Protein AF-A0A7C2WFQ2-F1 (afdb_monomer_lite)

Structure (mmCIF, N/CA/C/O backbone):
data_AF-A0A7C2WFQ2-F1
#
_entry.id   AF-A0A7C2WFQ2-F1
#
loop_
_atom_site.group_PDB
_atom_site.id
_atom_site.type_symbol
_atom_site.label_atom_id
_atom_site.label_alt_id
_atom_site.label_comp_id
_atom_site.label_asym_id
_atom_site.label_entity_id
_atom_site.label_seq_id
_atom_site.pdbx_PDB_ins_code
_atom_site.Cartn_x
_atom_site.Cartn_y
_atom_site.Cartn_z
_atom_site.occupancy
_atom_site.B_iso_or_equiv
_atom_site.auth_seq_id
_atom_site.auth_comp_id
_atom_site.auth_asym_id
_atom_site.auth_atom_id
_atom_site.pdbx_PDB_model_num
ATOM 1 N N . MET A 1 1 ? -8.490 9.022 12.663 1.00 54.25 1 MET A N 1
ATOM 2 C CA . MET A 1 1 ? -7.543 7.916 12.924 1.00 54.25 1 MET A CA 1
ATOM 3 C C . MET A 1 1 ? -8.108 6.677 12.260 1.00 54.25 1 MET A C 1
ATOM 5 O O . MET A 1 1 ? -9.269 6.377 12.519 1.00 54.25 1 MET A O 1
ATOM 9 N N . THR A 1 2 ? -7.361 6.043 11.355 1.00 66.19 2 THR A N 1
ATOM 10 C CA . THR A 1 2 ? -7.873 4.927 10.545 1.00 66.19 2 THR A CA 1
ATOM 11 C C . THR A 1 2 ? -8.087 3.685 11.411 1.00 66.19 2 THR A C 1
ATOM 13 O O . THR A 1 2 ? -7.406 3.483 12.419 1.00 66.19 2 THR A O 1
ATOM 16 N N . ILE A 1 3 ? -9.056 2.851 11.037 1.00 68.81 3 ILE A N 1
ATOM 17 C CA . ILE A 1 3 ? -9.347 1.593 11.733 1.00 68.81 3 ILE A CA 1
ATOM 18 C C . ILE A 1 3 ? -8.137 0.648 11.736 1.00 68.81 3 ILE A C 1
ATOM 20 O O . ILE A 1 3 ? -7.836 0.013 12.743 1.00 68.81 3 ILE A O 1
ATOM 24 N N . LEU A 1 4 ? -7.379 0.648 10.640 1.00 69.25 4 LEU A N 1
ATOM 25 C CA . LEU A 1 4 ? -6.152 -0.125 10.491 1.00 69.25 4 LEU A CA 1
ATOM 26 C C . LEU A 1 4 ? -5.075 0.339 11.478 1.00 69.25 4 LEU A C 1
ATOM 28 O O . LEU A 1 4 ? -4.484 -0.492 12.159 1.00 69.25 4 LEU A O 1
ATOM 32 N N . ALA A 1 5 ? -4.882 1.648 11.665 1.00 67.81 5 ALA A N 1
ATOM 33 C CA . ALA A 1 5 ? -3.916 2.147 12.646 1.00 67.81 5 ALA A CA 1
ATOM 34 C C . ALA A 1 5 ? -4.228 1.667 14.074 1.00 67.81 5 ALA A C 1
ATOM 36 O O . ALA A 1 5 ? -3.305 1.388 14.835 1.00 67.81 5 ALA A O 1
ATOM 37 N N . LYS A 1 6 ? -5.514 1.515 14.426 1.00 69.25 6 LYS A N 1
ATOM 38 C CA . LYS A 1 6 ? -5.933 0.941 15.716 1.00 69.25 6 LYS A CA 1
ATOM 39 C C . LYS A 1 6 ? -5.626 -0.551 15.824 1.00 69.25 6 LYS A C 1
ATOM 41 O O . LYS A 1 6 ? -5.175 -0.994 16.870 1.00 69.25 6 LYS A O 1
ATOM 46 N N . LEU A 1 7 ? -5.868 -1.317 14.760 1.00 70.50 7 LEU A N 1
ATOM 47 C CA . LEU A 1 7 ? -5.650 -2.768 14.748 1.00 70.50 7 LEU A CA 1
ATOM 48 C C . LEU A 1 7 ? -4.165 -3.147 14.820 1.00 70.50 7 LEU A C 1
ATOM 50 O O . LEU A 1 7 ? -3.827 -4.183 15.386 1.00 70.50 7 LEU A O 1
ATOM 54 N N . PHE A 1 8 ? -3.287 -2.310 14.265 1.00 72.81 8 PHE A N 1
ATOM 55 C CA . PHE A 1 8 ? -1.848 -2.575 14.171 1.00 72.81 8 PHE A CA 1
ATOM 56 C C . PHE A 1 8 ? -0.999 -1.832 15.215 1.00 72.81 8 PHE A C 1
ATOM 58 O O . PHE A 1 8 ? 0.226 -1.838 15.123 1.00 72.81 8 PHE A O 1
ATOM 65 N N . SER A 1 9 ? -1.625 -1.220 16.224 1.00 75.19 9 SER A N 1
ATOM 66 C CA . SER A 1 9 ? -0.939 -0.461 17.276 1.00 75.19 9 SER A CA 1
ATOM 67 C C . SER A 1 9 ? -1.230 -1.003 18.668 1.00 75.19 9 SER A C 1
ATOM 69 O O . SER A 1 9 ? -2.290 -1.569 18.930 1.00 75.19 9 SER A O 1
ATOM 71 N N . ILE A 1 10 ? -0.306 -0.762 19.601 1.00 78.50 10 ILE A N 1
ATOM 72 C CA . ILE A 1 10 ? -0.581 -0.960 21.027 1.00 78.50 10 ILE A CA 1
ATOM 73 C C . ILE A 1 10 ? -1.619 0.093 21.458 1.00 78.50 10 ILE A C 1
ATOM 75 O O . ILE A 1 10 ? -1.430 1.274 21.139 1.00 78.50 10 ILE A O 1
ATOM 79 N N . PRO A 1 11 ? -2.684 -0.284 22.192 1.00 78.19 11 PRO A N 1
ATOM 80 C CA . PRO A 1 11 ? -3.675 0.672 22.671 1.00 78.19 11 PRO A CA 1
ATOM 81 C C . PRO A 1 11 ? -3.039 1.861 23.404 1.00 78.19 11 PRO A C 1
ATOM 83 O O . PRO A 1 11 ? -2.221 1.675 24.305 1.00 78.19 11 PRO A O 1
ATOM 86 N N . GLY A 1 12 ? -3.411 3.081 23.016 1.00 81.12 12 GLY A N 1
ATOM 87 C CA . GLY A 1 12 ? -2.850 4.333 23.537 1.00 81.12 12 GLY A CA 1
ATOM 88 C C . GLY A 1 12 ? -1.606 4.856 22.804 1.00 81.12 12 GLY A C 1
ATOM 89 O O . GLY A 1 12 ? -1.162 5.961 23.110 1.00 81.12 12 GLY A O 1
ATOM 90 N N . THR A 1 13 ? -1.057 4.106 21.842 1.00 84.25 13 THR A N 1
ATOM 91 C CA . THR A 1 13 ? 0.101 4.517 21.012 1.00 84.25 13 THR A CA 1
ATOM 92 C C . THR A 1 13 ? -0.268 4.771 19.552 1.00 84.25 13 THR A C 1
ATOM 94 O O . THR A 1 13 ? 0.590 5.047 18.719 1.00 84.25 13 THR A O 1
ATOM 97 N N . GLU A 1 14 ? -1.552 4.685 19.208 1.00 86.44 14 GLU A N 1
ATOM 98 C CA . GLU A 1 14 ? -2.007 4.615 17.821 1.00 86.44 14 GLU A CA 1
ATOM 99 C C . GLU A 1 14 ? -1.657 5.867 17.021 1.00 86.44 14 GLU A C 1
ATOM 101 O O . GLU A 1 14 ? -1.314 5.771 15.846 1.00 86.44 14 GLU A O 1
ATOM 106 N N . LYS A 1 15 ? -1.741 7.041 17.657 1.00 86.12 15 LYS A N 1
ATOM 107 C CA . LYS A 1 15 ? -1.381 8.302 17.010 1.00 86.12 15 LYS A CA 1
ATOM 108 C C . LYS A 1 15 ? 0.115 8.361 16.711 1.00 86.12 15 LYS A C 1
ATOM 110 O O . LYS A 1 15 ? 0.480 8.673 15.591 1.00 86.12 15 LYS A O 1
ATOM 115 N N . GLU A 1 16 ? 0.955 8.041 17.690 1.00 87.44 16 GLU A N 1
ATOM 116 C CA . GLU A 1 16 ? 2.413 8.083 17.532 1.00 87.44 16 GLU A CA 1
ATOM 117 C C . GLU A 1 16 ? 2.888 7.083 16.471 1.00 87.44 16 GLU A C 1
ATOM 119 O O . GLU A 1 16 ? 3.684 7.438 15.605 1.00 87.44 16 GLU A O 1
ATOM 124 N N . ASN A 1 17 ? 2.333 5.866 16.470 1.00 85.50 17 ASN A N 1
ATOM 125 C CA . ASN A 1 17 ? 2.640 4.881 15.435 1.00 85.50 17 ASN A CA 1
ATOM 126 C C . ASN A 1 17 ? 2.185 5.360 14.057 1.00 85.50 17 ASN A C 1
ATOM 128 O O . ASN A 1 17 ? 2.940 5.240 13.097 1.00 85.50 17 ASN A O 1
ATOM 132 N N . LEU A 1 18 ? 0.969 5.908 13.942 1.00 88.81 18 LEU A N 1
ATOM 133 C CA . LEU A 1 18 ? 0.478 6.422 12.667 1.00 88.81 18 LEU A CA 1
ATOM 134 C C . LEU A 1 18 ? 1.349 7.576 12.163 1.00 88.81 18 LEU A C 1
ATOM 136 O O . LEU A 1 18 ? 1.742 7.549 11.003 1.00 88.81 18 LEU A O 1
ATOM 140 N N . ASP A 1 19 ? 1.695 8.532 13.027 1.00 90.94 19 ASP A N 1
ATOM 141 C CA . ASP A 1 19 ? 2.567 9.659 12.686 1.00 90.94 19 ASP A CA 1
ATOM 142 C C . ASP A 1 19 ? 3.929 9.146 12.169 1.00 90.94 19 ASP A C 1
ATOM 144 O O . ASP A 1 19 ? 4.405 9.597 11.128 1.00 90.94 19 ASP A O 1
ATOM 148 N N . GLY A 1 20 ? 4.512 8.130 12.821 1.00 89.56 20 GLY A N 1
ATOM 149 C CA . GLY A 1 20 ? 5.752 7.491 12.367 1.00 89.56 20 GLY A CA 1
ATOM 150 C C . GLY A 1 20 ? 5.624 6.787 11.010 1.00 89.56 20 GLY A C 1
ATOM 151 O O . GLY A 1 20 ? 6.488 6.939 10.147 1.00 89.56 20 GLY A O 1
ATOM 152 N N . LEU A 1 21 ? 4.531 6.053 10.776 1.00 90.19 21 LEU A N 1
ATOM 153 C CA . LEU A 1 21 ? 4.277 5.392 9.488 1.00 90.19 21 LEU A CA 1
ATOM 154 C C . LEU A 1 21 ? 4.063 6.403 8.353 1.00 90.19 21 LEU A C 1
ATOM 156 O O . LEU A 1 21 ? 4.531 6.191 7.235 1.00 90.19 21 LEU A O 1
ATOM 160 N N . GLN A 1 22 ? 3.373 7.507 8.637 1.00 92.56 22 GLN A N 1
ATOM 161 C CA . GLN A 1 22 ? 3.171 8.606 7.693 1.00 92.56 22 GLN A CA 1
ATOM 162 C C . GLN A 1 22 ? 4.489 9.310 7.353 1.00 92.56 22 GLN A C 1
ATOM 164 O O . GLN A 1 22 ? 4.738 9.638 6.188 1.00 92.56 22 GLN A O 1
ATOM 169 N N . GLU A 1 23 ? 5.353 9.522 8.349 1.00 93.88 23 GLU A N 1
ATOM 170 C CA . GLU A 1 23 ? 6.673 10.117 8.151 1.00 93.88 23 GLU A CA 1
ATOM 171 C C . GLU A 1 23 ? 7.547 9.244 7.238 1.00 93.88 23 GLU A C 1
ATOM 173 O O . GLU A 1 23 ? 8.111 9.746 6.263 1.00 93.88 23 GLU A O 1
ATOM 178 N N . GLU A 1 24 ? 7.614 7.936 7.497 1.00 88.56 24 GLU A N 1
ATOM 179 C CA . GLU A 1 24 ? 8.385 7.001 6.671 1.00 88.56 24 GLU A CA 1
ATOM 180 C C . GLU A 1 24 ? 7.842 6.907 5.239 1.00 88.56 24 GLU A C 1
AT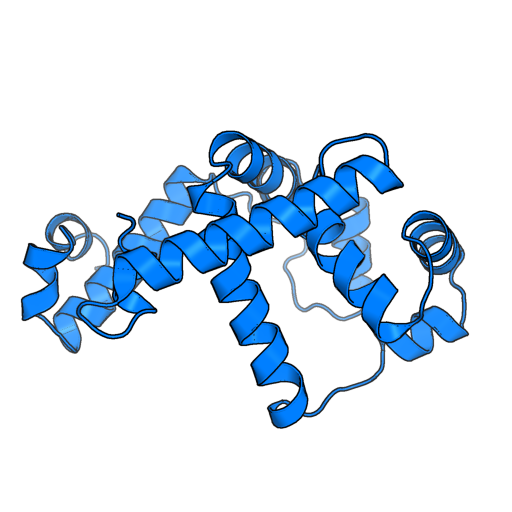OM 182 O O . GLU A 1 24 ? 8.611 7.016 4.280 1.00 88.56 24 GLU A O 1
ATOM 187 N N . ALA A 1 25 ? 6.519 6.822 5.067 1.00 89.81 25 ALA A N 1
ATOM 188 C CA . ALA A 1 25 ? 5.902 6.840 3.741 1.00 89.81 25 ALA A CA 1
ATOM 189 C C . ALA A 1 25 ? 6.219 8.138 2.974 1.00 89.81 25 ALA A C 1
ATOM 191 O O . ALA A 1 25 ? 6.509 8.109 1.777 1.00 89.81 25 ALA A O 1
ATOM 192 N N . THR A 1 26 ? 6.224 9.282 3.666 1.00 92.88 26 THR A N 1
ATOM 193 C CA . THR A 1 26 ? 6.557 10.586 3.074 1.00 92.88 26 THR A CA 1
ATOM 194 C C . THR A 1 26 ? 8.019 10.657 2.645 1.00 92.88 26 THR A C 1
ATOM 196 O O . THR A 1 26 ? 8.314 11.146 1.549 1.00 92.88 26 THR A O 1
ATOM 199 N N . LYS A 1 27 ? 8.944 10.159 3.475 1.00 90.44 27 LYS A N 1
ATOM 200 C CA . LYS A 1 27 ? 10.372 10.076 3.132 1.00 90.44 27 LYS A CA 1
ATOM 201 C C . LYS A 1 27 ? 10.578 9.214 1.893 1.00 90.44 27 LYS A C 1
ATOM 203 O O . LYS A 1 27 ? 11.268 9.639 0.967 1.00 90.44 27 LYS A O 1
ATOM 208 N N . HIS A 1 28 ? 9.947 8.044 1.854 1.00 86.69 28 HIS A N 1
ATOM 209 C CA . HIS A 1 28 ? 10.094 7.116 0.742 1.00 86.69 28 HIS A CA 1
ATOM 210 C C . HIS A 1 28 ? 9.512 7.683 -0.562 1.00 86.69 28 HIS A C 1
ATOM 212 O O . HIS A 1 28 ? 10.207 7.707 -1.578 1.00 86.69 28 HIS A O 1
ATOM 218 N N . LEU A 1 29 ? 8.301 8.251 -0.533 1.00 90.75 29 LEU A N 1
ATOM 219 C CA . LEU A 1 29 ? 7.712 8.904 -1.708 1.00 90.75 29 LEU A CA 1
ATOM 220 C C . LEU A 1 29 ? 8.548 10.098 -2.188 1.00 90.75 29 LEU A C 1
ATOM 222 O O . LEU A 1 29 ? 8.720 10.294 -3.389 1.00 90.75 29 LEU A O 1
ATOM 226 N N . SER A 1 30 ? 9.106 10.886 -1.266 1.00 91.31 30 SER A N 1
ATOM 227 C CA . SER A 1 30 ? 9.993 11.999 -1.622 1.00 91.31 30 SER A CA 1
ATOM 228 C C . SER A 1 30 ? 11.260 11.508 -2.317 1.00 91.31 30 SER A C 1
ATOM 230 O O . SER A 1 30 ? 11.677 12.098 -3.310 1.00 91.31 30 SER A O 1
ATOM 232 N N . LYS A 1 31 ? 11.851 10.412 -1.832 1.00 86.56 31 LYS A N 1
ATOM 233 C CA . LYS A 1 31 ? 13.011 9.788 -2.470 1.00 86.56 31 LYS A CA 1
ATOM 234 C C . LYS A 1 31 ? 12.677 9.302 -3.880 1.00 86.56 31 LYS A C 1
ATOM 236 O O . LYS A 1 31 ? 13.360 9.689 -4.819 1.00 86.56 31 LYS A O 1
ATOM 241 N N . PHE A 1 32 ? 11.582 8.558 -4.031 1.00 86.56 32 PHE A N 1
ATOM 242 C CA . PHE A 1 32 ? 11.100 8.099 -5.335 1.00 86.56 32 PHE A CA 1
ATOM 243 C C . PHE A 1 32 ? 10.956 9.263 -6.327 1.00 86.56 32 PHE A C 1
ATOM 245 O O . PHE A 1 32 ? 11.480 9.217 -7.438 1.00 86.56 32 PHE A O 1
ATOM 252 N N . ARG A 1 33 ? 10.292 10.348 -5.909 1.00 88.25 33 ARG A N 1
ATOM 253 C CA . ARG A 1 33 ? 10.097 11.549 -6.735 1.00 88.25 33 ARG A CA 1
ATOM 254 C C . ARG A 1 33 ? 11.409 12.226 -7.113 1.00 88.25 33 ARG A C 1
ATOM 256 O O . ARG A 1 33 ? 11.515 12.734 -8.223 1.00 88.25 33 ARG A O 1
ATOM 263 N N . ASN A 1 34 ? 12.384 12.259 -6.209 1.00 86.50 34 ASN A N 1
ATOM 264 C CA . ASN A 1 34 ? 13.687 12.856 -6.490 1.00 86.50 34 ASN A CA 1
ATOM 265 C C . ASN A 1 34 ? 14.473 12.046 -7.526 1.00 86.50 34 ASN A C 1
ATOM 267 O O . ASN A 1 34 ? 15.133 12.642 -8.374 1.00 86.50 34 ASN A O 1
ATOM 271 N N . ASP A 1 35 ? 14.369 10.718 -7.476 1.00 80.94 35 ASP A N 1
ATOM 272 C CA . ASP A 1 35 ? 15.160 9.831 -8.328 1.00 80.94 35 ASP A CA 1
ATOM 273 C C . ASP A 1 35 ? 14.511 9.619 -9.707 1.00 80.94 35 ASP A C 1
ATOM 275 O O . ASP A 1 35 ? 15.210 9.582 -10.717 1.00 80.94 35 ASP A O 1
ATOM 279 N N . ILE A 1 36 ? 13.176 9.532 -9.774 1.00 80.06 36 ILE A N 1
ATOM 280 C CA . ILE A 1 36 ? 12.425 9.210 -11.006 1.00 80.06 36 ILE A CA 1
ATOM 281 C C . ILE A 1 36 ? 11.723 10.446 -11.607 1.00 80.06 36 ILE A C 1
ATOM 283 O O . ILE A 1 36 ? 11.215 10.401 -12.726 1.00 80.06 36 ILE A O 1
ATOM 287 N N . ALA A 1 37 ? 11.697 11.578 -10.893 1.00 85.75 37 ALA A N 1
ATOM 288 C CA . ALA A 1 37 ? 11.063 12.835 -11.315 1.00 85.75 37 ALA A CA 1
ATOM 289 C C . ALA A 1 37 ? 9.559 12.727 -11.660 1.00 85.75 37 ALA A C 1
ATOM 291 O O . ALA A 1 37 ? 9.019 13.576 -12.373 1.00 85.75 37 ALA A O 1
ATOM 292 N N . LYS A 1 38 ? 8.864 11.711 -11.131 1.00 88.00 38 LYS A N 1
ATOM 293 C CA . LYS A 1 38 ? 7.405 11.541 -11.220 1.00 88.00 38 LYS A CA 1
ATOM 294 C C . LYS A 1 38 ? 6.837 10.865 -9.971 1.00 88.00 38 LYS A C 1
ATOM 296 O O . LYS A 1 38 ? 7.577 10.368 -9.124 1.00 88.00 38 LYS A O 1
ATOM 301 N N . ASP A 1 39 ? 5.512 10.844 -9.887 1.00 90.81 39 ASP A N 1
ATOM 302 C CA . ASP A 1 39 ? 4.791 9.988 -8.946 1.00 90.81 39 ASP A CA 1
ATOM 303 C C . ASP A 1 39 ? 4.815 8.524 -9.402 1.00 90.81 39 ASP A C 1
ATOM 305 O O . ASP A 1 39 ? 4.855 8.273 -10.610 1.00 90.81 39 ASP A O 1
ATOM 309 N N . PRO A 1 40 ? 4.752 7.563 -8.464 1.00 89.25 40 PRO A N 1
ATOM 310 C CA . PRO A 1 40 ? 4.539 6.171 -8.822 1.00 89.25 40 PRO A CA 1
ATOM 311 C C . PRO A 1 40 ? 3.162 5.996 -9.471 1.00 89.25 40 PRO A C 1
ATOM 313 O O . PRO A 1 40 ? 2.162 6.573 -9.033 1.00 89.25 40 PRO A O 1
ATOM 316 N N . ASP A 1 41 ? 3.110 5.178 -10.515 1.00 87.69 41 ASP A N 1
ATOM 317 C CA . ASP A 1 41 ? 1.873 4.843 -11.211 1.00 87.69 41 ASP A CA 1
ATOM 318 C C . ASP A 1 41 ? 1.245 3.559 -10.660 1.00 87.69 41 ASP A C 1
ATOM 320 O O . ASP A 1 41 ? 0.028 3.421 -10.726 1.00 87.69 41 ASP A O 1
ATOM 324 N N . THR A 1 42 ? 2.030 2.650 -10.070 1.00 84.50 42 THR A N 1
ATOM 325 C CA . THR A 1 42 ? 1.535 1.399 -9.460 1.00 84.50 42 THR A CA 1
ATOM 326 C C . THR A 1 42 ? 2.226 1.093 -8.132 1.00 84.50 42 THR A C 1
ATOM 328 O O . THR A 1 42 ? 3.355 1.524 -7.886 1.00 84.50 42 THR A O 1
ATOM 331 N N . PHE A 1 43 ? 1.586 0.288 -7.273 1.00 81.69 43 PHE A N 1
ATOM 332 C CA . PHE A 1 43 ? 2.234 -0.199 -6.043 1.00 81.69 43 PHE A CA 1
ATOM 333 C C . PHE A 1 43 ? 3.455 -1.062 -6.340 1.00 81.69 43 PHE A C 1
ATOM 335 O O . PHE A 1 43 ? 4.416 -1.030 -5.582 1.00 81.69 43 PHE A O 1
ATOM 342 N N . HIS A 1 44 ? 3.437 -1.805 -7.445 1.00 74.31 44 HIS A N 1
ATOM 343 C CA . HIS A 1 44 ? 4.572 -2.619 -7.852 1.00 74.31 44 HIS A CA 1
ATOM 344 C C . HIS A 1 44 ? 5.800 -1.755 -8.144 1.00 74.31 44 HIS A C 1
ATOM 346 O O . HIS A 1 44 ? 6.865 -2.027 -7.604 1.00 74.31 44 HIS A O 1
ATOM 352 N N . GLU A 1 45 ? 5.637 -0.674 -8.910 1.00 78.12 45 GLU A N 1
ATOM 353 C CA . GLU A 1 45 ? 6.700 0.301 -9.174 1.00 78.12 45 GLU A CA 1
ATOM 354 C C . GLU A 1 45 ? 7.238 0.905 -7.867 1.00 78.12 45 GLU A C 1
ATOM 356 O O . GLU A 1 45 ? 8.445 0.897 -7.629 1.00 78.12 45 GLU A O 1
ATOM 361 N N . PHE A 1 46 ? 6.347 1.356 -6.980 1.00 80.50 46 PHE A N 1
ATOM 362 C CA . PHE A 1 46 ? 6.734 1.978 -5.712 1.00 80.50 46 PHE A CA 1
ATOM 363 C C . PHE A 1 46 ? 7.442 1.013 -4.743 1.00 80.50 46 PHE A C 1
ATOM 365 O O . PHE A 1 46 ? 8.427 1.379 -4.107 1.00 80.50 46 PHE A O 1
ATOM 372 N N . ILE A 1 47 ? 6.966 -0.230 -4.633 1.00 75.06 47 ILE A N 1
ATOM 373 C CA . ILE A 1 47 ? 7.510 -1.239 -3.713 1.00 75.06 47 ILE A CA 1
ATOM 374 C C . ILE A 1 47 ? 8.811 -1.835 -4.255 1.00 75.06 47 ILE A C 1
ATOM 376 O O . ILE A 1 47 ? 9.790 -1.958 -3.513 1.00 75.06 47 ILE A O 1
ATOM 380 N N . LEU A 1 48 ? 8.847 -2.181 -5.547 1.00 66.62 48 LEU A N 1
ATOM 381 C CA . LEU A 1 48 ? 10.056 -2.708 -6.172 1.00 66.62 48 LEU A CA 1
ATOM 382 C C . LEU A 1 48 ? 11.197 -1.701 -6.119 1.00 66.62 48 LEU A C 1
ATOM 384 O O . LEU A 1 48 ? 12.329 -2.119 -5.907 1.00 66.62 48 LEU A O 1
ATOM 388 N N . PHE A 1 49 ? 10.915 -0.399 -6.244 1.00 65.56 49 PHE A N 1
ATOM 389 C CA . PHE A 1 49 ? 11.929 0.647 -6.095 1.00 65.56 49 PHE A CA 1
ATOM 390 C C . PHE A 1 49 ? 12.827 0.419 -4.875 1.00 65.56 49 PHE A C 1
ATOM 392 O O . PHE A 1 49 ? 14.053 0.404 -4.980 1.00 65.56 49 PHE A O 1
ATOM 399 N N . ARG A 1 50 ? 12.198 0.160 -3.725 1.00 65.94 50 ARG A N 1
ATOM 400 C CA . ARG A 1 50 ? 12.879 -0.030 -2.447 1.00 65.94 50 ARG A CA 1
ATOM 401 C C . ARG A 1 50 ? 13.598 -1.367 -2.351 1.00 65.94 50 ARG A C 1
ATOM 403 O O . ARG A 1 50 ? 14.725 -1.430 -1.864 1.00 65.94 50 ARG A O 1
ATOM 410 N N . GLU A 1 51 ? 12.941 -2.444 -2.774 1.00 63.19 51 GLU A N 1
ATOM 411 C CA . GLU A 1 51 ? 13.507 -3.794 -2.677 1.00 63.19 51 GLU A CA 1
ATOM 412 C C . GLU A 1 51 ? 14.709 -3.973 -3.605 1.00 63.19 51 GLU A C 1
ATOM 414 O O . GLU A 1 51 ? 15.681 -4.625 -3.235 1.00 63.19 51 GLU A O 1
ATOM 419 N N . LEU A 1 52 ? 14.692 -3.344 -4.778 1.00 58.97 52 LEU A N 1
ATOM 420 C CA . LEU A 1 52 ? 15.785 -3.408 -5.744 1.00 58.97 52 LEU A CA 1
ATOM 421 C C . LEU A 1 52 ? 16.996 -2.600 -5.284 1.00 58.97 52 LEU A C 1
ATOM 423 O O . LEU A 1 52 ? 18.128 -3.083 -5.341 1.00 58.97 52 LEU A O 1
ATOM 427 N N . GLU A 1 53 ? 16.777 -1.410 -4.736 1.00 60.59 53 GLU A N 1
ATOM 428 C CA . GLU A 1 53 ? 17.873 -0.632 -4.167 1.00 60.59 53 GLU A CA 1
ATOM 429 C C . GLU A 1 53 ? 18.517 -1.360 -2.970 1.00 60.59 53 GLU A C 1
ATOM 431 O O . GLU A 1 53 ? 19.742 -1.431 -2.864 1.00 60.59 53 GLU A O 1
ATOM 436 N N . SER A 1 54 ? 17.693 -1.977 -2.115 1.00 59.81 54 SER A N 1
ATOM 437 C CA . SER A 1 54 ? 18.116 -2.754 -0.942 1.00 59.81 54 SER A CA 1
ATOM 438 C C . SER A 1 54 ? 18.857 -4.052 -1.298 1.00 59.81 54 SER A C 1
ATOM 440 O O . SER A 1 54 ? 19.889 -4.362 -0.700 1.00 59.81 54 SER A O 1
ATOM 442 N N . ALA A 1 55 ? 18.352 -4.822 -2.268 1.00 54.69 55 ALA A N 1
ATOM 443 C CA . ALA A 1 55 ? 18.843 -6.170 -2.557 1.00 54.69 55 ALA A CA 1
ATOM 444 C C . ALA A 1 55 ? 20.036 -6.202 -3.524 1.00 54.69 55 ALA A C 1
ATOM 446 O O . ALA A 1 55 ? 20.890 -7.084 -3.413 1.00 54.69 55 ALA A O 1
ATOM 447 N N . ILE A 1 56 ? 20.096 -5.276 -4.486 1.00 57.03 56 ILE A N 1
ATOM 448 C CA . ILE A 1 56 ? 21.060 -5.337 -5.598 1.00 57.03 56 ILE A CA 1
ATOM 449 C C . ILE A 1 56 ? 21.824 -4.032 -5.839 1.00 57.03 56 ILE A C 1
ATOM 451 O O . ILE A 1 56 ? 22.759 -4.031 -6.641 1.00 57.03 56 ILE A O 1
ATOM 455 N N . GLY A 1 57 ? 21.476 -2.941 -5.144 1.00 60.84 57 GLY A N 1
ATOM 456 C CA . GLY A 1 57 ? 22.133 -1.641 -5.308 1.00 60.84 57 GLY A CA 1
ATOM 457 C C . GLY A 1 57 ? 22.001 -1.061 -6.720 1.00 60.84 57 GLY A C 1
ATOM 458 O O . GLY A 1 57 ? 22.844 -0.264 -7.130 1.00 60.84 57 GLY A O 1
ATOM 459 N N . LEU A 1 58 ? 20.990 -1.498 -7.479 1.00 63.50 58 LEU A N 1
ATOM 460 C CA . LEU A 1 58 ? 20.686 -0.975 -8.808 1.00 63.50 58 LEU A CA 1
ATOM 461 C C . LEU A 1 58 ? 19.642 0.133 -8.722 1.00 63.50 58 LEU A C 1
ATOM 463 O O . LEU A 1 58 ? 18.757 0.104 -7.867 1.00 63.50 58 LEU A O 1
ATOM 467 N N . SER A 1 59 ? 19.731 1.080 -9.656 1.00 64.56 59 SER A N 1
ATOM 468 C CA . SER A 1 59 ? 18.649 2.026 -9.902 1.00 64.56 59 SER A CA 1
ATOM 469 C C . SER A 1 59 ? 17.431 1.301 -10.494 1.00 64.56 59 SER A C 1
ATOM 471 O O . SER A 1 59 ? 17.549 0.231 -11.098 1.00 64.56 59 SER A O 1
ATOM 473 N N . MET A 1 60 ? 16.247 1.899 -10.353 1.00 61.25 60 MET A N 1
ATOM 474 C CA . MET A 1 60 ? 15.018 1.382 -10.964 1.00 61.25 60 MET A CA 1
ATOM 475 C C . MET A 1 60 ? 15.137 1.224 -12.481 1.00 61.25 60 MET A C 1
ATOM 477 O O . MET A 1 60 ? 14.671 0.231 -13.035 1.00 61.25 60 MET A O 1
ATOM 481 N N . GLU A 1 61 ? 15.752 2.203 -13.146 1.00 64.88 61 GLU A N 1
ATOM 482 C CA . GLU A 1 61 ? 15.903 2.221 -14.600 1.00 64.88 61 GLU A CA 1
ATOM 483 C C . GLU A 1 61 ? 16.803 1.071 -15.068 1.00 64.88 61 GLU A C 1
ATOM 485 O O . GLU A 1 61 ? 16.441 0.331 -15.986 1.00 64.88 61 GLU A O 1
ATOM 490 N N . ASP A 1 62 ? 17.921 0.847 -14.370 1.00 67.38 62 ASP A N 1
ATOM 491 C CA . ASP A 1 62 ? 18.825 -0.269 -14.649 1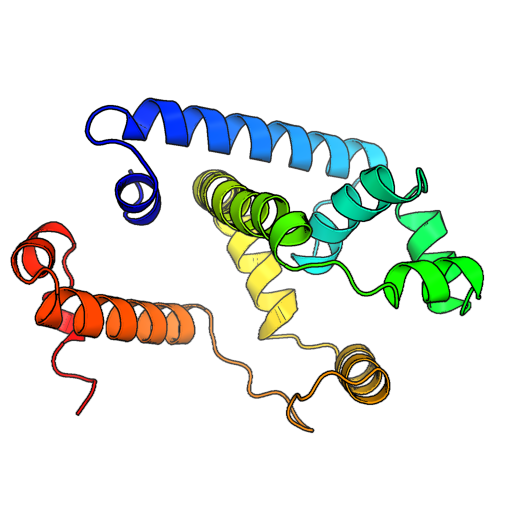.00 67.38 62 ASP A CA 1
ATOM 492 C C . ASP A 1 62 ? 18.153 -1.621 -14.405 1.00 67.38 62 ASP A C 1
ATOM 494 O O . ASP A 1 62 ? 18.384 -2.564 -15.163 1.00 67.38 62 ASP A O 1
ATOM 498 N N . TRP A 1 63 ? 17.295 -1.727 -13.386 1.00 65.00 63 TRP A N 1
ATOM 499 C CA . TRP A 1 63 ? 16.547 -2.955 -13.147 1.00 65.00 63 TRP A CA 1
ATOM 500 C C . TRP A 1 63 ? 15.479 -3.205 -14.204 1.00 65.00 63 TRP A C 1
ATOM 502 O O . TRP A 1 63 ? 15.435 -4.308 -14.737 1.00 65.00 63 TRP A O 1
ATOM 512 N N . PHE A 1 64 ? 14.639 -2.221 -14.543 1.00 62.72 64 PHE A N 1
ATOM 513 C CA . PHE A 1 64 ? 13.614 -2.411 -15.575 1.00 62.72 64 PHE A CA 1
ATOM 514 C C . PHE A 1 64 ? 14.255 -2.788 -16.900 1.00 62.72 64 PHE A C 1
ATOM 516 O O . PHE A 1 64 ? 13.780 -3.700 -17.576 1.00 62.72 64 PHE A O 1
ATOM 523 N N . LYS A 1 65 ? 15.369 -2.139 -17.242 1.00 66.12 65 LYS A N 1
ATOM 524 C CA . LYS A 1 65 ? 16.164 -2.493 -18.409 1.00 66.12 65 LYS A CA 1
ATOM 525 C C . LYS A 1 65 ? 16.676 -3.929 -18.314 1.00 66.12 65 LYS A C 1
ATOM 527 O O . LYS A 1 65 ? 16.389 -4.722 -19.202 1.00 66.12 65 LYS A O 1
ATOM 532 N N . ALA A 1 66 ? 17.347 -4.295 -17.224 1.00 65.44 66 ALA A N 1
ATOM 533 C CA . ALA A 1 66 ? 17.901 -5.634 -17.037 1.00 65.44 66 ALA A CA 1
ATOM 534 C C . ALA A 1 66 ? 16.823 -6.732 -17.003 1.00 65.44 66 ALA A C 1
ATOM 536 O O . ALA A 1 66 ? 17.002 -7.786 -17.602 1.00 65.44 66 ALA A O 1
ATOM 537 N N . TYR A 1 67 ? 15.686 -6.496 -16.351 1.00 62.12 67 TYR A N 1
ATOM 538 C CA . TYR A 1 67 ? 14.562 -7.427 -16.283 1.00 62.12 67 TYR A CA 1
ATOM 539 C C . TYR A 1 67 ? 13.896 -7.597 -17.653 1.00 62.12 67 TYR A C 1
ATOM 541 O O . TYR A 1 67 ? 13.676 -8.720 -18.103 1.00 62.12 67 TYR A O 1
ATOM 549 N N . THR A 1 68 ? 13.646 -6.494 -18.364 1.00 61.66 68 THR A N 1
ATOM 550 C CA . THR A 1 68 ? 13.030 -6.521 -19.702 1.00 61.66 68 THR A CA 1
ATOM 551 C C . THR A 1 68 ? 13.958 -7.145 -20.745 1.00 61.66 68 THR A C 1
ATOM 553 O O . THR A 1 68 ? 13.496 -7.852 -21.639 1.00 61.66 68 THR A O 1
ATOM 556 N N . GLU A 1 69 ? 15.269 -6.926 -20.621 1.00 72.06 69 GLU A N 1
ATOM 557 C CA . GLU A 1 69 ? 16.304 -7.528 -21.471 1.00 72.06 69 GLU A CA 1
ATOM 558 C C . GLU A 1 69 ? 16.641 -8.979 -21.069 1.00 72.06 69 GLU A C 1
ATOM 560 O O . GLU A 1 69 ? 17.386 -9.656 -21.780 1.00 72.06 69 GLU A O 1
ATOM 565 N N . GLY A 1 70 ? 16.071 -9.488 -19.969 1.00 64.88 70 GLY A N 1
ATOM 566 C CA . GLY A 1 70 ? 16.257 -10.864 -19.510 1.00 64.88 70 GLY A CA 1
ATOM 567 C C . GLY A 1 70 ? 17.651 -11.149 -18.941 1.00 64.88 70 GLY A C 1
ATOM 568 O O . GLY A 1 70 ? 18.182 -12.243 -19.142 1.00 64.88 70 GLY A O 1
ATOM 569 N N . ASP A 1 71 ? 18.262 -10.185 -18.244 1.00 73.94 71 ASP A N 1
ATOM 570 C CA . ASP A 1 71 ? 19.561 -10.347 -17.588 1.00 73.94 71 ASP A CA 1
ATOM 571 C C . ASP A 1 71 ? 19.536 -11.551 -16.636 1.00 73.94 71 ASP A C 1
ATOM 573 O O . ASP A 1 71 ? 18.831 -11.590 -15.623 1.00 73.94 71 ASP A O 1
ATOM 577 N N . ALA A 1 72 ? 20.354 -12.553 -16.958 1.00 68.88 72 ALA A N 1
ATOM 578 C CA . ALA A 1 72 ? 20.360 -13.834 -16.266 1.00 68.88 72 ALA A CA 1
ATOM 579 C C . ALA A 1 72 ? 20.763 -13.740 -14.783 1.00 68.88 72 ALA A C 1
ATOM 581 O O . ALA A 1 72 ? 20.395 -14.615 -13.999 1.00 68.88 72 ALA A O 1
ATOM 582 N N . LYS A 1 73 ? 21.529 -12.719 -14.371 1.00 69.62 73 LYS A N 1
ATOM 583 C CA . LYS A 1 73 ? 21.886 -12.523 -12.958 1.00 69.62 73 LYS A CA 1
ATOM 584 C C . LYS A 1 73 ? 20.714 -11.939 -12.186 1.00 69.62 73 LYS A C 1
ATOM 586 O O . LYS A 1 73 ? 20.449 -12.404 -11.083 1.00 69.62 73 LYS A O 1
ATOM 591 N N . ILE A 1 74 ? 20.011 -10.973 -12.772 1.00 67.31 74 ILE A N 1
ATOM 592 C CA . ILE A 1 74 ? 18.825 -10.364 -12.162 1.00 67.31 74 ILE A CA 1
ATOM 593 C C . ILE A 1 74 ? 17.685 -11.374 -12.063 1.00 67.31 74 ILE A C 1
ATOM 595 O O . ILE A 1 74 ? 17.105 -11.523 -10.991 1.00 67.31 74 ILE A O 1
ATOM 599 N N . MET A 1 75 ? 17.442 -12.154 -13.120 1.00 68.31 75 MET A N 1
ATOM 600 C CA . MET A 1 75 ? 16.445 -13.231 -13.092 1.00 68.31 75 MET A CA 1
ATOM 601 C C . MET A 1 75 ? 16.774 -14.285 -12.029 1.00 68.31 75 MET A C 1
ATOM 603 O O . MET A 1 75 ? 15.896 -14.716 -11.292 1.00 68.31 75 MET A O 1
ATOM 607 N N . LYS A 1 76 ? 18.055 -14.642 -11.864 1.00 71.75 76 LYS A N 1
ATOM 608 C CA . LYS A 1 76 ? 18.479 -15.592 -10.826 1.00 71.75 76 LYS A CA 1
ATOM 609 C C . LYS A 1 76 ? 18.226 -15.082 -9.402 1.00 71.75 76 LYS A C 1
ATOM 611 O O . LYS A 1 76 ? 17.937 -15.894 -8.529 1.00 71.75 76 LYS A O 1
ATOM 616 N N . ILE A 1 77 ? 18.378 -13.779 -9.164 1.00 70.38 77 ILE A N 1
ATOM 617 C CA . ILE A 1 77 ? 18.088 -13.164 -7.861 1.00 70.38 77 ILE A CA 1
ATOM 618 C C . ILE A 1 77 ? 16.575 -13.136 -7.625 1.00 70.38 77 ILE A C 1
ATOM 620 O O . ILE A 1 77 ? 16.125 -13.487 -6.540 1.00 70.38 77 ILE A O 1
ATOM 624 N N . ALA A 1 78 ? 15.788 -12.787 -8.647 1.00 66.06 78 ALA A N 1
ATOM 625 C CA . ALA A 1 78 ? 14.328 -12.796 -8.566 1.00 66.06 78 ALA A CA 1
ATOM 626 C C . ALA A 1 78 ? 13.750 -14.205 -8.312 1.00 66.06 78 ALA A C 1
ATOM 628 O O . ALA A 1 78 ? 12.767 -14.340 -7.588 1.00 66.06 78 ALA A O 1
ATOM 629 N N . ASP A 1 79 ? 14.387 -15.251 -8.849 1.00 69.75 79 ASP A N 1
ATOM 630 C CA . ASP A 1 79 ? 13.996 -16.655 -8.656 1.00 69.75 79 ASP A CA 1
ATOM 631 C C . ASP A 1 79 ? 14.489 -17.262 -7.323 1.00 69.75 79 ASP A C 1
ATOM 633 O O . ASP A 1 79 ? 14.224 -18.437 -7.025 1.00 69.75 79 ASP A O 1
ATOM 637 N N . GLU A 1 80 ? 15.235 -16.509 -6.506 1.00 74.38 80 GLU A N 1
ATOM 638 C CA . GLU A 1 80 ? 15.770 -17.025 -5.250 1.00 74.38 80 GLU A CA 1
ATOM 639 C C . GLU A 1 80 ? 14.653 -17.237 -4.218 1.00 74.38 80 GLU A C 1
ATOM 641 O O . GLU A 1 80 ? 13.963 -16.319 -3.777 1.00 74.38 80 GLU A O 1
ATOM 646 N N . LYS A 1 81 ? 14.488 -18.489 -3.783 1.00 77.62 81 LYS A N 1
ATOM 647 C CA . LYS A 1 81 ? 13.532 -18.833 -2.728 1.00 77.62 81 LYS A CA 1
ATOM 648 C C . LYS A 1 81 ? 14.057 -18.370 -1.375 1.00 77.62 81 LYS A C 1
ATOM 650 O O . LYS A 1 81 ? 15.069 -18.877 -0.890 1.00 77.62 81 LYS A O 1
ATOM 655 N 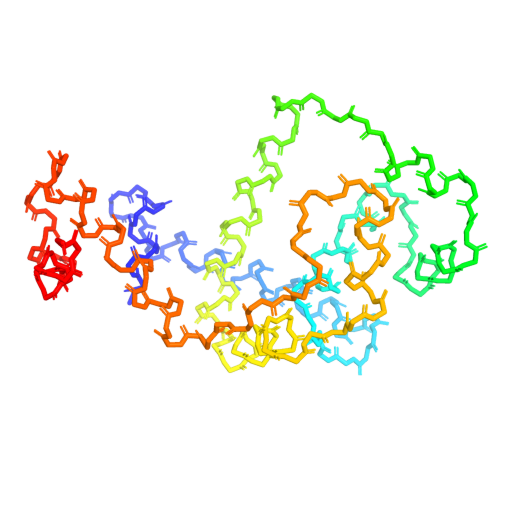N . VAL A 1 82 ? 13.312 -17.485 -0.724 1.00 75.31 82 VAL A N 1
ATOM 656 C CA . VAL A 1 82 ? 13.628 -16.994 0.621 1.00 75.31 82 VAL A CA 1
ATOM 657 C C . VAL A 1 82 ? 12.819 -17.780 1.666 1.00 75.31 82 VAL A C 1
ATOM 659 O O . VAL A 1 82 ? 11.608 -17.937 1.498 1.00 75.31 82 VAL A O 1
ATOM 662 N N . PRO A 1 83 ? 13.443 -18.292 2.749 1.00 85.75 83 PRO A N 1
ATOM 663 C CA . PRO A 1 83 ? 12.714 -18.875 3.876 1.00 85.75 83 PRO A CA 1
ATOM 664 C C . PRO A 1 83 ? 11.695 -17.892 4.460 1.00 85.75 83 PRO A C 1
ATOM 666 O O . PRO A 1 83 ? 11.994 -16.703 4.593 1.00 85.75 83 PRO A O 1
ATOM 669 N N . LEU A 1 84 ? 10.519 -18.385 4.856 1.00 79.56 84 LEU A N 1
ATOM 670 C CA . LEU A 1 84 ? 9.435 -17.534 5.351 1.00 79.56 84 LEU A CA 1
ATOM 671 C C . LEU A 1 84 ? 9.865 -16.709 6.567 1.00 79.56 84 LEU A C 1
ATOM 673 O O . LEU A 1 84 ? 9.553 -15.530 6.635 1.00 79.56 84 LEU A O 1
ATOM 677 N N . GLU A 1 85 ? 10.648 -17.285 7.477 1.00 84.81 85 GLU A N 1
ATOM 678 C CA . GLU A 1 85 ? 11.144 -16.602 8.676 1.00 84.81 85 GLU A CA 1
ATOM 679 C C . GLU A 1 85 ? 12.028 -15.394 8.334 1.00 84.81 85 GLU A C 1
ATOM 681 O O . GLU A 1 85 ? 12.128 -14.450 9.115 1.00 84.81 85 GLU A O 1
ATOM 686 N N . LYS A 1 86 ? 12.674 -15.412 7.161 1.00 81.81 86 LYS A N 1
ATOM 687 C CA . LYS A 1 86 ? 13.450 -14.275 6.652 1.00 81.81 86 LYS A CA 1
ATOM 688 C C . LYS A 1 86 ? 12.584 -13.270 5.893 1.00 81.81 86 LYS A C 1
ATOM 690 O O . LYS A 1 86 ? 12.893 -12.086 5.928 1.00 81.81 86 LYS A O 1
ATOM 695 N N . ALA A 1 87 ? 11.535 -13.728 5.211 1.00 78.25 87 ALA A N 1
ATOM 696 C CA . ALA A 1 87 ? 10.640 -12.876 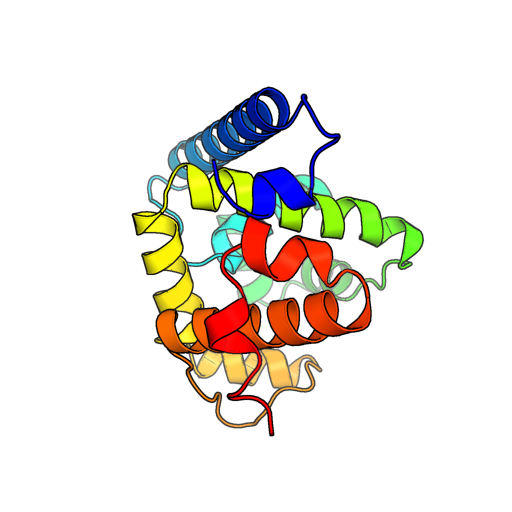4.427 1.00 78.25 87 ALA A CA 1
ATOM 697 C C . ALA A 1 87 ? 9.579 -12.164 5.288 1.00 78.25 87 ALA A C 1
ATOM 699 O O . ALA A 1 87 ? 9.162 -11.053 4.966 1.00 78.25 87 ALA A O 1
ATOM 700 N N . GLU A 1 88 ? 9.148 -12.783 6.389 1.00 82.69 88 GLU A N 1
ATOM 701 C CA . GLU A 1 88 ? 8.058 -12.306 7.245 1.00 82.69 88 GLU A CA 1
ATOM 702 C C . GLU A 1 88 ? 8.251 -10.860 7.738 1.00 82.69 88 GLU A C 1
ATOM 704 O O . GLU A 1 88 ? 7.291 -10.089 7.644 1.00 82.69 88 GLU A O 1
ATOM 709 N N . PRO A 1 89 ? 9.436 -10.432 8.225 1.00 79.81 89 PRO A N 1
ATOM 710 C CA . PRO A 1 89 ? 9.632 -9.048 8.650 1.00 79.81 89 PRO A CA 1
ATOM 711 C C . PRO A 1 89 ? 9.387 -8.041 7.520 1.00 79.81 89 PRO A C 1
ATOM 713 O O . PRO A 1 89 ? 8.711 -7.038 7.744 1.00 79.81 89 PRO A O 1
ATOM 716 N N . SER A 1 90 ? 9.864 -8.331 6.304 1.00 77.38 90 SER A N 1
ATOM 717 C CA . SER A 1 90 ? 9.649 -7.476 5.130 1.00 77.38 90 SER A CA 1
ATOM 718 C C . SER A 1 90 ? 8.175 -7.433 4.734 1.00 77.38 90 SER A C 1
ATOM 720 O O . SER A 1 90 ? 7.636 -6.355 4.503 1.00 77.38 90 SER A O 1
ATOM 722 N N . ILE A 1 91 ? 7.494 -8.586 4.744 1.00 78.25 91 ILE A N 1
ATOM 723 C CA . ILE A 1 91 ? 6.051 -8.678 4.467 1.00 78.25 91 ILE A CA 1
ATOM 724 C C . ILE A 1 91 ? 5.251 -7.810 5.444 1.00 78.25 91 ILE A C 1
ATOM 726 O O . ILE A 1 91 ? 4.397 -7.027 5.025 1.00 78.25 91 ILE A O 1
ATOM 730 N N . LYS A 1 92 ? 5.545 -7.909 6.746 1.00 81.25 92 LYS A N 1
ATOM 731 C CA . LYS A 1 92 ? 4.895 -7.079 7.771 1.00 81.25 92 LYS A CA 1
ATOM 732 C C . LYS A 1 92 ? 5.171 -5.599 7.550 1.00 81.25 92 LYS A C 1
ATOM 734 O O . LYS A 1 92 ? 4.255 -4.788 7.659 1.00 81.25 92 LYS A O 1
ATOM 739 N N . TRP A 1 93 ? 6.415 -5.257 7.229 1.00 79.81 93 TRP A N 1
ATOM 740 C CA . TRP A 1 93 ? 6.808 -3.878 6.988 1.00 79.81 93 TRP A CA 1
ATOM 741 C C . TRP A 1 93 ? 6.077 -3.265 5.787 1.00 79.81 93 TRP A C 1
ATOM 743 O O . TRP A 1 93 ? 5.576 -2.153 5.914 1.00 79.81 93 TRP A O 1
ATOM 753 N N . PHE A 1 94 ? 5.905 -3.994 4.677 1.00 79.38 94 PHE A N 1
ATOM 754 C CA . PHE A 1 94 ? 5.081 -3.521 3.554 1.00 79.38 94 PHE A CA 1
ATOM 755 C C . PHE A 1 94 ? 3.639 -3.228 3.968 1.00 79.38 94 PHE A C 1
ATOM 757 O O . PHE A 1 94 ? 3.072 -2.220 3.555 1.00 79.38 94 PHE A O 1
ATOM 764 N N . GLY A 1 95 ? 3.045 -4.090 4.800 1.00 81.38 95 GLY A N 1
ATOM 765 C CA . GLY A 1 95 ? 1.696 -3.861 5.316 1.00 81.38 95 GLY A CA 1
ATOM 766 C C . GLY A 1 95 ? 1.599 -2.564 6.125 1.00 81.38 95 GLY A C 1
ATOM 767 O O . GLY A 1 95 ? 0.682 -1.773 5.918 1.00 81.38 95 GLY A O 1
ATOM 768 N N . LEU A 1 96 ? 2.567 -2.318 7.011 1.00 83.25 96 LEU A N 1
ATOM 769 C CA . LEU A 1 96 ? 2.621 -1.105 7.832 1.00 83.25 96 LEU A CA 1
ATOM 770 C C . LEU A 1 96 ? 2.876 0.158 6.999 1.00 83.25 96 LEU A C 1
ATOM 772 O O . LEU A 1 96 ? 2.212 1.175 7.198 1.00 83.25 96 LEU A O 1
ATOM 776 N N . GLU A 1 97 ? 3.794 0.089 6.040 1.00 81.31 97 GLU A N 1
ATOM 777 C CA . GLU A 1 97 ? 4.062 1.181 5.104 1.00 81.31 97 GLU A CA 1
ATOM 778 C C . GLU A 1 97 ? 2.822 1.516 4.273 1.00 81.31 97 GLU A C 1
ATOM 780 O O . GLU A 1 97 ? 2.504 2.690 4.112 1.00 81.31 97 GLU A O 1
ATOM 785 N N . GLY A 1 98 ? 2.068 0.508 3.825 1.00 85.62 98 GLY A N 1
ATOM 786 C CA . GLY A 1 98 ? 0.795 0.708 3.136 1.00 85.62 98 GLY A CA 1
ATOM 787 C C . GLY A 1 98 ? -0.228 1.475 3.982 1.00 85.62 98 GLY A C 1
ATOM 788 O O . GLY A 1 98 ? -0.925 2.341 3.457 1.00 85.62 98 GLY A O 1
ATOM 789 N N . ILE A 1 99 ? -0.281 1.231 5.298 1.00 87.94 99 ILE A N 1
ATOM 790 C CA . ILE A 1 99 ? -1.147 1.987 6.222 1.00 87.94 99 ILE A CA 1
ATOM 791 C C . ILE A 1 99 ? -0.707 3.452 6.299 1.00 87.94 99 ILE A C 1
ATOM 793 O O . ILE A 1 99 ? -1.545 4.350 6.187 1.00 87.94 99 ILE A O 1
ATOM 797 N N . GLY A 1 100 ? 0.595 3.696 6.479 1.00 89.94 100 GLY A N 1
ATOM 798 C CA . GLY A 1 100 ? 1.161 5.046 6.503 1.00 89.94 100 GLY A CA 1
ATOM 799 C C . GLY A 1 100 ? 0.878 5.791 5.203 1.00 89.94 100 GLY A C 1
ATOM 800 O O . GLY A 1 100 ? 0.236 6.841 5.215 1.00 89.94 100 GLY A O 1
ATOM 801 N N . PHE A 1 101 ? 1.262 5.190 4.079 1.00 91.19 101 PHE A N 1
ATOM 802 C CA . PHE A 1 101 ? 1.099 5.741 2.740 1.00 91.19 101 PHE A CA 1
ATOM 803 C C . PHE A 1 101 ? -0.364 6.041 2.412 1.00 91.19 101 PHE A C 1
ATOM 805 O O . PHE A 1 101 ? -0.687 7.177 2.072 1.00 91.19 101 PHE A O 1
ATOM 812 N N . GLY A 1 102 ? -1.256 5.062 2.593 1.00 90.62 102 GLY A N 1
ATOM 813 C CA . GLY A 1 102 ? -2.687 5.216 2.332 1.00 90.62 102 GLY A CA 1
ATOM 814 C C . GLY A 1 102 ? -3.333 6.321 3.160 1.00 90.62 102 GLY A C 1
ATOM 815 O O . GLY A 1 102 ? -4.223 7.023 2.689 1.00 90.62 102 GLY A O 1
ATOM 816 N N . SER A 1 103 ? -2.853 6.519 4.389 1.00 89.75 103 SER A N 1
ATOM 817 C CA . SER A 1 103 ? -3.360 7.578 5.260 1.00 89.75 103 SER A CA 1
ATOM 818 C C . SER A 1 103 ? -2.834 8.977 4.916 1.00 89.75 103 SER A C 1
ATOM 820 O O . SER A 1 103 ? -3.528 9.954 5.191 1.00 89.75 103 SER A O 1
ATOM 822 N N . SER A 1 104 ? -1.634 9.085 4.335 1.00 93.12 104 SER A N 1
ATOM 823 C CA . SER A 1 104 ? -1.014 10.360 3.945 1.00 93.12 104 SER A CA 1
ATOM 824 C C . SER A 1 104 ? -1.366 10.799 2.526 1.00 93.12 104 SER A C 1
ATOM 826 O O . SER A 1 104 ? -1.427 11.998 2.264 1.00 93.12 104 SER A O 1
ATOM 828 N N . PHE A 1 105 ? -1.569 9.846 1.614 1.00 94.44 105 PHE A N 1
ATOM 829 C CA . PHE A 1 105 ? -1.726 10.090 0.179 1.00 94.44 105 PHE A CA 1
ATOM 830 C C . PHE A 1 105 ? -2.928 9.312 -0.388 1.00 94.44 105 PHE A C 1
ATOM 832 O O . PHE A 1 105 ? -2.745 8.425 -1.231 1.00 94.44 105 PHE A O 1
ATOM 839 N N . PRO A 1 106 ? -4.161 9.591 0.075 1.00 91.62 106 PRO A N 1
ATOM 840 C CA . PRO A 1 106 ? -5.334 8.810 -0.308 1.00 91.62 106 PRO A CA 1
ATOM 841 C C . PRO A 1 106 ? -5.622 8.867 -1.816 1.00 91.62 106 PRO A C 1
ATOM 843 O O . PRO A 1 106 ? -5.892 7.832 -2.418 1.00 91.62 106 PRO A O 1
ATOM 846 N N . GLU A 1 107 ? -5.468 10.023 -2.465 1.00 94.94 107 GLU A N 1
ATOM 847 C CA . GLU A 1 107 ? -5.723 10.159 -3.907 1.00 94.94 107 GLU A CA 1
ATOM 848 C C . GLU A 1 107 ? -4.684 9.406 -4.752 1.00 94.94 107 GLU A C 1
ATOM 850 O O . GLU A 1 107 ? -5.008 8.808 -5.778 1.00 94.94 107 GLU A O 1
ATOM 855 N N . LEU A 1 108 ? -3.420 9.411 -4.316 1.00 94.50 108 LEU A N 1
ATOM 856 C CA . LEU A 1 108 ? -2.352 8.680 -5.000 1.00 94.50 108 LEU A CA 1
ATOM 857 C C . LEU A 1 108 ? -2.519 7.167 -4.813 1.00 94.50 108 LEU A C 1
ATOM 859 O O . LEU A 1 108 ? -2.338 6.410 -5.761 1.00 94.50 108 LEU A O 1
ATOM 863 N N . THR A 1 109 ? -2.928 6.740 -3.618 1.00 91.81 109 THR A N 1
ATOM 864 C CA . THR A 1 109 ? -3.309 5.352 -3.318 1.00 91.81 109 THR A CA 1
ATOM 865 C C . THR A 1 109 ? -4.422 4.872 -4.242 1.00 91.81 109 THR A C 1
ATOM 867 O O . THR A 1 109 ? -4.294 3.806 -4.841 1.00 91.81 109 THR A O 1
ATOM 870 N N . GLU A 1 110 ? -5.484 5.665 -4.403 1.00 91.75 110 GLU A N 1
ATOM 871 C CA . GLU A 1 110 ? -6.596 5.344 -5.301 1.00 91.75 110 GLU A CA 1
ATOM 872 C C . GLU A 1 110 ? -6.122 5.234 -6.756 1.00 91.75 110 GLU A C 1
ATOM 874 O O . GLU A 1 110 ? -6.400 4.235 -7.420 1.00 91.75 110 GLU A O 1
ATOM 879 N N . LYS A 1 111 ? -5.336 6.208 -7.239 1.00 92.75 111 LYS A N 1
ATOM 880 C CA . LYS A 1 111 ? -4.748 6.172 -8.588 1.00 92.75 111 LYS A CA 1
ATOM 881 C C . LYS A 1 111 ? -3.922 4.898 -8.806 1.00 92.75 111 LYS A C 1
ATOM 883 O O . LYS A 1 111 ? -4.104 4.208 -9.805 1.00 92.75 111 LYS A O 1
ATOM 888 N N . MET A 1 112 ? -3.019 4.582 -7.878 1.00 90.38 112 MET A N 1
ATOM 889 C CA . MET A 1 112 ? -2.148 3.408 -7.975 1.00 90.38 112 MET A CA 1
ATOM 890 C C . MET A 1 112 ? -2.940 2.101 -7.921 1.00 90.38 112 MET A C 1
ATOM 892 O O . MET A 1 112 ? -2.571 1.145 -8.605 1.00 90.38 112 MET A O 1
ATOM 896 N N . TYR A 1 113 ? -4.019 2.050 -7.134 1.00 88.12 113 TYR A N 1
ATOM 897 C CA . TYR A 1 113 ? -4.918 0.900 -7.084 1.00 88.12 113 TYR A CA 1
ATOM 898 C C . TYR A 1 113 ? -5.595 0.679 -8.436 1.00 88.12 113 TYR A C 1
ATOM 900 O O . TYR A 1 113 ? -5.473 -0.409 -8.996 1.00 88.12 113 TYR A O 1
ATOM 908 N N . LYS A 1 114 ? -6.221 1.723 -8.992 1.00 88.56 114 LYS A N 1
ATOM 909 C CA . LYS A 1 114 ? -6.896 1.672 -10.297 1.00 88.56 114 LYS A CA 1
ATOM 910 C C . LYS A 1 114 ? -5.952 1.202 -11.396 1.00 88.56 114 LYS A C 1
ATOM 912 O O . LYS A 1 114 ? -6.228 0.209 -12.060 1.00 88.56 114 LYS A O 1
ATOM 917 N N . ASN A 1 115 ? -4.766 1.795 -11.471 1.00 86.44 115 ASN A N 1
ATOM 918 C CA . ASN A 1 115 ? -3.743 1.393 -12.433 1.00 86.44 115 ASN A CA 1
ATOM 919 C C . ASN A 1 115 ? -3.265 -0.061 -12.264 1.00 86.44 115 ASN A C 1
ATOM 921 O O . ASN A 1 115 ? -2.816 -0.677 -13.224 1.00 86.44 115 ASN A O 1
ATOM 925 N N . SER A 1 116 ? -3.299 -0.605 -11.043 1.00 81.12 116 SER A N 1
ATOM 926 C CA . SER A 1 116 ? -2.798 -1.959 -10.768 1.00 81.12 116 SER A CA 1
ATOM 927 C C . SER A 1 116 ? -3.865 -3.043 -10.952 1.00 81.12 116 SER A C 1
ATOM 929 O O . SER A 1 116 ? -3.516 -4.179 -11.272 1.00 81.12 116 SER A O 1
ATOM 931 N N . TYR A 1 117 ? -5.140 -2.722 -10.710 1.00 80.19 117 TYR A N 1
ATOM 932 C CA . TYR A 1 117 ? -6.204 -3.721 -10.541 1.00 80.19 117 TYR A CA 1
ATOM 933 C C . TYR A 1 117 ? -7.479 -3.446 -11.348 1.00 80.19 117 TYR A C 1
ATOM 935 O O . TYR A 1 117 ? -8.270 -4.368 -11.541 1.00 80.19 117 TYR A O 1
ATOM 943 N N . GLU A 1 118 ? -7.669 -2.228 -11.854 1.00 83.06 118 GLU A N 1
ATOM 944 C CA . GLU A 1 118 ? -8.781 -1.880 -12.750 1.00 83.06 118 GLU A CA 1
ATOM 945 C C . GLU A 1 118 ? -8.293 -1.755 -14.206 1.00 83.06 118 GLU A C 1
ATOM 947 O O . GLU A 1 118 ? -8.908 -2.323 -15.107 1.00 83.06 118 GLU A O 1
ATOM 952 N N . ASP A 1 119 ? -7.128 -1.135 -14.427 1.00 82.12 119 ASP A N 1
ATOM 953 C CA . ASP A 1 119 ? -6.495 -0.937 -15.741 1.00 82.12 119 ASP A CA 1
ATOM 954 C C . ASP A 1 119 ? -5.361 -1.949 -15.996 1.00 82.12 119 ASP A C 1
ATOM 956 O O . ASP A 1 119 ? -4.208 -1.595 -16.250 1.00 82.12 119 ASP A O 1
ATOM 960 N N . ILE A 1 120 ? -5.673 -3.242 -15.887 1.00 80.38 120 ILE A N 1
ATOM 961 C CA . ILE A 1 120 ? -4.657 -4.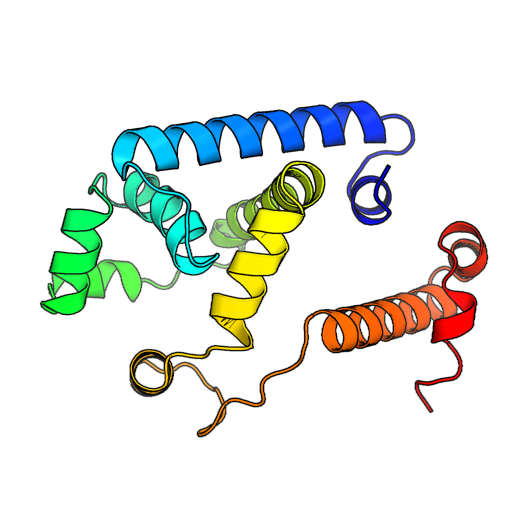304 -15.884 1.00 80.38 120 ILE A CA 1
ATOM 962 C C . ILE A 1 120 ? -3.962 -4.434 -17.247 1.00 80.38 120 ILE A C 1
ATOM 964 O O . ILE A 1 120 ? -4.584 -4.737 -18.268 1.00 80.38 120 ILE A O 1
ATOM 968 N N . ASP A 1 121 ? -2.635 -4.305 -17.236 1.00 82.25 121 ASP A N 1
ATOM 969 C CA . ASP A 1 121 ? -1.777 -4.621 -18.376 1.00 82.25 121 ASP A CA 1
ATOM 970 C C . ASP A 1 121 ? -1.775 -6.140 -18.635 1.00 82.25 121 ASP A C 1
ATOM 972 O O . ASP A 1 121 ? -1.164 -6.934 -17.909 1.00 82.25 121 ASP A O 1
ATOM 976 N N . MET A 1 122 ? -2.475 -6.550 -19.694 1.00 85.50 122 MET A N 1
ATOM 977 C CA . MET A 1 122 ? -2.623 -7.956 -20.074 1.00 85.50 122 MET A CA 1
ATOM 978 C C . MET A 1 122 ? -1.312 -8.613 -20.528 1.00 85.50 122 MET A C 1
ATOM 980 O O . MET A 1 122 ? -1.165 -9.830 -20.371 1.00 85.50 122 MET A O 1
ATOM 984 N N . ASP A 1 123 ? -0.345 -7.844 -21.037 1.00 83.19 123 ASP A N 1
ATOM 985 C CA . ASP A 1 123 ? 0.961 -8.376 -21.430 1.00 83.19 123 ASP A CA 1
ATOM 986 C C . ASP A 1 123 ? 1.784 -8.726 -20.186 1.00 83.19 123 ASP A C 1
ATOM 988 O O . ASP A 1 123 ? 2.396 -9.798 -20.108 1.00 83.19 123 ASP A O 1
ATOM 992 N N . VAL A 1 124 ? 1.763 -7.854 -19.175 1.00 77.00 124 VAL A N 1
ATOM 993 C CA . VAL A 1 124 ? 2.382 -8.119 -17.867 1.00 77.00 124 VAL A CA 1
ATOM 994 C C . VAL A 1 124 ? 1.670 -9.274 -17.154 1.00 77.00 124 VAL A C 1
ATOM 996 O O . VAL A 1 124 ? 2.329 -10.182 -16.642 1.00 77.00 124 VAL A O 1
ATOM 999 N N . TRP A 1 125 ? 0.335 -9.312 -17.189 1.00 83.00 125 TRP A N 1
ATOM 1000 C CA . TRP A 1 125 ? -0.467 -10.398 -16.616 1.00 83.00 125 TRP A CA 1
ATOM 1001 C C . TRP A 1 125 ? -0.109 -11.771 -17.207 1.00 83.00 125 TRP A C 1
ATOM 1003 O O . TRP A 1 125 ? 0.108 -12.749 -16.481 1.00 83.00 125 TRP A O 1
ATOM 1013 N N . ALA A 1 126 ? 0.015 -11.852 -18.535 1.00 83.94 126 ALA A N 1
ATOM 1014 C CA . ALA A 1 126 ? 0.419 -13.071 -19.228 1.00 83.94 126 ALA A CA 1
ATOM 1015 C C . ALA A 1 126 ? 1.851 -13.501 -18.866 1.00 83.94 126 ALA A C 1
ATOM 1017 O O . ALA A 1 126 ? 2.099 -14.694 -18.660 1.00 83.94 126 ALA A O 1
ATOM 1018 N N . LYS A 1 127 ? 2.784 -12.550 -18.724 1.00 79.00 127 LYS A N 1
ATOM 1019 C CA . LYS A 1 127 ? 4.156 -12.836 -18.274 1.00 79.00 127 LYS A CA 1
ATOM 1020 C C . LYS A 1 127 ? 4.181 -13.409 -16.860 1.00 79.00 127 LYS A C 1
ATOM 1022 O O . LYS A 1 127 ? 4.832 -14.428 -16.647 1.00 79.00 127 LYS A O 1
ATOM 1027 N N . HIS A 1 128 ? 3.445 -12.829 -15.911 1.00 76.69 128 HIS A N 1
ATOM 1028 C CA . HIS A 1 128 ? 3.373 -13.356 -14.544 1.00 76.69 128 HIS A CA 1
ATOM 1029 C C . HIS A 1 128 ? 2.916 -14.824 -14.513 1.00 76.69 128 HIS A C 1
ATOM 1031 O O . HIS A 1 128 ? 3.535 -15.643 -13.829 1.00 76.69 128 HIS A O 1
ATOM 1037 N N . ARG A 1 129 ? 1.908 -15.193 -15.319 1.00 81.44 129 ARG A N 1
ATOM 1038 C CA . ARG A 1 129 ? 1.505 -16.602 -15.496 1.00 81.44 129 ARG A CA 1
ATOM 1039 C C . ARG A 1 129 ? 2.623 -17.465 -16.068 1.00 81.44 129 ARG A C 1
ATOM 1041 O O . ARG A 1 129 ? 2.883 -18.549 -15.550 1.00 81.44 129 ARG A O 1
ATOM 1048 N N . ALA A 1 130 ? 3.292 -16.997 -17.121 1.00 77.12 130 ALA A N 1
ATOM 1049 C CA . ALA A 1 130 ? 4.400 -17.723 -17.743 1.00 77.12 130 ALA A CA 1
ATOM 1050 C C . ALA A 1 130 ? 5.571 -17.959 -16.768 1.00 77.12 130 ALA A C 1
ATOM 1052 O O . ALA A 1 130 ? 6.262 -18.972 -16.874 1.00 77.12 130 ALA A O 1
ATOM 1053 N N . HIS A 1 131 ? 5.747 -17.069 -15.788 1.00 73.00 131 HIS A N 1
ATOM 1054 C CA . HIS A 1 131 ? 6.733 -17.180 -14.711 1.00 73.00 131 HIS A CA 1
ATOM 1055 C C . HIS A 1 131 ? 6.227 -17.933 -13.467 1.00 73.00 131 HIS A C 1
ATOM 1057 O O . HIS A 1 131 ? 6.900 -17.960 -12.440 1.00 73.00 131 HIS A O 1
ATOM 1063 N N . GLY A 1 132 ? 5.077 -18.610 -13.556 1.00 73.44 132 GLY A N 1
ATOM 1064 C CA . GLY A 1 132 ? 4.628 -19.573 -12.551 1.00 73.44 132 GLY A CA 1
ATOM 1065 C C . GLY A 1 132 ? 3.687 -19.026 -11.479 1.00 73.44 132 GLY A C 1
ATOM 1066 O O . GLY A 1 132 ? 3.350 -19.777 -10.560 1.00 73.44 132 GLY A O 1
ATOM 1067 N N . LEU A 1 133 ? 3.213 -17.775 -11.584 1.00 73.19 133 LEU A N 1
ATOM 1068 C CA . LEU A 1 133 ? 2.080 -17.339 -10.764 1.00 73.19 133 LEU A CA 1
ATOM 1069 C C . LEU A 1 133 ? 0.819 -18.111 -11.170 1.00 73.19 133 LEU A C 1
ATOM 1071 O O . LEU A 1 133 ? 0.415 -18.124 -12.333 1.00 73.19 133 LEU A O 1
ATOM 1075 N N . VAL A 1 134 ? 0.163 -18.722 -10.184 1.00 83.56 134 VAL A N 1
ATOM 1076 C CA . VAL A 1 134 ? -1.111 -19.427 -10.368 1.00 83.56 134 VAL A CA 1
ATOM 1077 C C . VAL A 1 134 ? -2.255 -18.408 -10.311 1.00 83.56 134 VAL A C 1
ATOM 1079 O O . VAL A 1 134 ? -2.914 -18.258 -9.286 1.00 83.56 134 VAL A O 1
ATOM 1082 N N . ILE A 1 135 ? -2.451 -17.674 -11.407 1.00 81.25 135 ILE A N 1
ATOM 1083 C CA . ILE A 1 135 ? -3.489 -16.638 -11.571 1.00 81.25 135 ILE A CA 1
ATOM 1084 C C . ILE A 1 135 ? -4.384 -16.954 -12.788 1.00 81.25 135 ILE A C 1
ATOM 1086 O O . ILE A 1 135 ? -3.943 -17.689 -13.681 1.00 81.25 135 ILE A O 1
ATOM 1090 N N . PRO A 1 136 ? -5.643 -16.466 -12.834 1.00 86.19 136 PRO A N 1
ATOM 1091 C CA . PRO A 1 136 ? -6.571 -16.767 -13.927 1.00 86.19 136 PRO A CA 1
ATOM 1092 C C . PRO A 1 136 ? -6.096 -16.211 -15.274 1.00 86.19 136 PRO A C 1
ATOM 1094 O O . PRO A 1 136 ? -5.258 -15.314 -15.337 1.00 86.19 136 PRO A O 1
ATOM 1097 N N . GLU A 1 137 ? -6.617 -16.769 -16.370 1.00 86.50 137 GLU A N 1
ATOM 1098 C CA . GLU A 1 137 ? -6.217 -16.369 -17.723 1.00 86.50 137 GLU A CA 1
ATOM 1099 C C . GLU A 1 137 ? -6.567 -14.918 -18.039 1.00 86.50 137 GLU A C 1
ATOM 1101 O O . GLU A 1 137 ? -5.711 -14.172 -18.520 1.00 86.50 137 GLU A O 1
ATOM 1106 N N . GLU A 1 138 ? -7.784 -14.531 -17.679 1.00 84.88 138 GLU A N 1
ATOM 1107 C CA . GLU A 1 138 ? -8.255 -13.158 -17.704 1.00 84.88 138 GLU A CA 1
ATOM 1108 C C . GLU A 1 138 ? -8.433 -12.687 -16.258 1.00 84.88 138 GLU A C 1
ATOM 1110 O O . GLU A 1 138 ? -9.023 -13.411 -15.442 1.00 84.88 138 GLU A O 1
ATOM 1115 N N . PRO A 1 139 ? -7.904 -11.509 -15.898 1.00 83.62 139 PRO A N 1
ATOM 1116 C CA . PRO A 1 139 ? -8.171 -10.940 -14.596 1.00 83.62 139 PRO A CA 1
ATOM 1117 C C . PRO A 1 139 ? -9.648 -10.553 -14.494 1.00 83.62 139 PRO A C 1
ATOM 1119 O O . PRO A 1 139 ? -10.280 -10.154 -15.469 1.00 83.62 139 PRO A O 1
ATOM 1122 N N . THR A 1 140 ? -10.200 -10.643 -13.290 1.00 84.69 140 THR A N 1
ATOM 1123 C CA . THR A 1 140 ? -11.500 -10.043 -12.980 1.00 84.69 140 THR A CA 1
ATOM 1124 C C . THR A 1 140 ? -11.224 -8.725 -12.269 1.00 84.69 140 THR A C 1
ATOM 1126 O O . THR A 1 140 ? -10.857 -8.772 -11.095 1.00 84.69 140 THR A O 1
ATOM 1129 N N . PRO A 1 141 ? -11.313 -7.572 -12.956 1.00 82.38 141 PRO A N 1
ATOM 1130 C CA . PRO A 1 141 ? -11.143 -6.288 -12.297 1.00 82.38 141 PRO A CA 1
ATOM 1131 C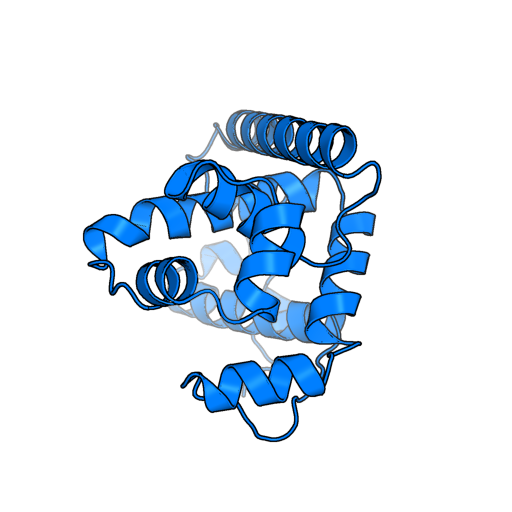 C . PRO A 1 141 ? -12.258 -6.115 -11.265 1.00 82.38 141 PRO A C 1
ATOM 1133 O O . PRO A 1 141 ? -13.434 -6.336 -11.557 1.00 82.38 141 PRO A O 1
ATOM 1136 N N . ILE A 1 142 ? -11.865 -5.758 -10.048 1.00 82.56 142 ILE A N 1
ATOM 1137 C CA . ILE A 1 142 ? -12.763 -5.434 -8.941 1.00 82.56 142 ILE A CA 1
ATOM 1138 C C . ILE A 1 142 ? -12.514 -3.964 -8.636 1.00 82.56 142 ILE A C 1
ATOM 1140 O O . ILE A 1 142 ? -11.355 -3.562 -8.513 1.00 82.56 142 ILE A O 1
ATOM 1144 N N . SER A 1 143 ? -13.577 -3.162 -8.551 1.00 87.44 143 SER A N 1
ATOM 1145 C CA . SER A 1 143 ? -13.409 -1.750 -8.207 1.00 87.44 143 SER A CA 1
ATOM 1146 C C . SER A 1 143 ? -12.923 -1.609 -6.770 1.00 87.44 143 SER A C 1
ATOM 1148 O O . SER A 1 143 ? -13.178 -2.475 -5.926 1.00 87.44 143 SER A O 1
ATOM 1150 N N . LEU A 1 144 ? -12.258 -0.499 -6.462 1.00 85.25 144 LEU A N 1
ATOM 1151 C CA . LEU A 1 144 ? -11.818 -0.228 -5.095 1.00 85.25 144 LEU A CA 1
ATOM 1152 C C . LEU A 1 144 ? -12.971 -0.304 -4.076 1.00 85.25 144 LEU A C 1
ATOM 1154 O O . LEU A 1 144 ? -12.792 -0.857 -2.992 1.00 85.25 144 LEU A O 1
ATOM 1158 N N . GLU A 1 145 ? -14.158 0.193 -4.425 1.00 87.31 145 GLU A N 1
ATOM 1159 C CA . GLU A 1 145 ? -15.342 0.169 -3.557 1.00 87.31 145 GLU A CA 1
ATOM 1160 C C . GLU A 1 145 ? -15.856 -1.257 -3.324 1.00 87.31 145 GLU A C 1
ATOM 1162 O O . GLU A 1 145 ? -16.248 -1.615 -2.210 1.00 87.31 145 GLU A O 1
ATOM 1167 N N . GLU A 1 146 ? -15.847 -2.096 -4.362 1.00 88.25 146 GLU A N 1
ATOM 1168 C CA . GLU A 1 146 ? -16.253 -3.493 -4.230 1.00 88.25 146 GLU A CA 1
ATOM 1169 C C . GLU A 1 146 ? -15.223 -4.294 -3.424 1.00 88.25 146 GLU A C 1
ATOM 1171 O O . GLU A 1 146 ? -15.591 -5.093 -2.559 1.00 88.25 146 GLU A O 1
ATOM 1176 N N . GLN A 1 147 ? -13.934 -4.005 -3.605 1.00 87.50 147 GLN A N 1
ATOM 1177 C CA . GLN A 1 147 ? -12.870 -4.580 -2.790 1.00 87.50 147 GLN A CA 1
ATOM 1178 C C . GLN A 1 147 ? -12.981 -4.155 -1.319 1.00 87.50 147 GLN A C 1
ATOM 1180 O O . GLN A 1 147 ? -12.834 -4.996 -0.428 1.00 87.50 147 GLN A O 1
ATOM 1185 N N . GLU A 1 148 ? -13.255 -2.877 -1.045 1.00 86.88 148 GLU A N 1
ATOM 1186 C CA . GLU A 1 148 ? -13.487 -2.370 0.311 1.00 86.88 148 GLU A CA 1
ATOM 1187 C C . GLU A 1 148 ? -14.654 -3.113 0.967 1.00 86.88 148 GLU A C 1
ATOM 1189 O O . GLU A 1 148 ? -14.521 -3.612 2.088 1.00 86.88 148 GLU A O 1
ATOM 1194 N N . LYS A 1 149 ? -15.762 -3.281 0.238 1.00 89.06 149 LYS A N 1
ATOM 1195 C CA . LYS A 1 149 ? -16.923 -4.039 0.707 1.00 89.06 149 LYS A CA 1
ATOM 1196 C C . LYS A 1 149 ? -16.558 -5.482 1.073 1.00 89.06 149 LYS A C 1
ATOM 1198 O O . LYS A 1 149 ? -16.902 -5.930 2.168 1.00 89.06 149 LYS A O 1
ATOM 1203 N N . ILE A 1 150 ? -15.829 -6.191 0.206 1.00 89.12 150 ILE A N 1
ATOM 1204 C CA . ILE A 1 150 ? -15.379 -7.573 0.456 1.00 89.12 150 ILE A CA 1
ATOM 1205 C C . ILE A 1 150 ? -14.515 -7.641 1.721 1.00 89.12 150 ILE A C 1
ATOM 1207 O O . ILE A 1 150 ? -14.721 -8.504 2.577 1.00 89.12 150 ILE A O 1
ATOM 1211 N N . VAL A 1 151 ? -13.554 -6.726 1.871 1.00 87.44 151 VAL A N 1
ATOM 1212 C CA . VAL A 1 151 ? -12.673 -6.692 3.046 1.00 87.44 151 VAL A CA 1
ATOM 1213 C C . VAL A 1 151 ? -13.476 -6.426 4.318 1.00 87.44 151 VAL A C 1
ATOM 1215 O O . VAL A 1 151 ? -13.288 -7.133 5.309 1.00 87.44 151 VAL A O 1
ATOM 1218 N N . LEU A 1 152 ? -14.399 -5.462 4.302 1.00 89.25 152 LEU A N 1
ATOM 1219 C CA . LEU A 1 152 ? -15.246 -5.151 5.454 1.00 89.25 152 LEU A CA 1
ATOM 1220 C C . LEU A 1 152 ? -16.143 -6.332 5.840 1.00 89.25 152 LEU A C 1
ATOM 1222 O O . LEU A 1 152 ? -16.267 -6.617 7.029 1.00 89.25 152 LEU A O 1
ATOM 1226 N N . GLN A 1 153 ? -16.680 -7.081 4.873 1.00 89.38 153 GLN A N 1
ATOM 1227 C CA . GLN A 1 153 ? -17.426 -8.319 5.131 1.00 89.38 153 GLN A CA 1
ATOM 1228 C C . GLN A 1 153 ? -16.551 -9.405 5.774 1.00 89.38 153 GLN A C 1
ATOM 1230 O O . GLN A 1 153 ? -16.956 -10.012 6.767 1.00 89.38 153 GLN A O 1
ATOM 1235 N N . ILE A 1 154 ? -15.330 -9.628 5.273 1.00 90.81 154 ILE A N 1
ATOM 1236 C CA . ILE A 1 154 ? -14.388 -10.600 5.858 1.00 90.81 154 ILE A CA 1
ATOM 1237 C C . ILE A 1 154 ? -14.049 -10.216 7.303 1.00 90.81 154 ILE A C 1
ATOM 1239 O O . ILE A 1 154 ? -14.098 -11.057 8.207 1.00 90.81 154 ILE A O 1
ATOM 1243 N N . VAL A 1 155 ? -13.717 -8.943 7.534 1.00 86.62 155 VAL A N 1
ATOM 1244 C CA . VAL A 1 155 ? -13.362 -8.429 8.862 1.00 86.62 155 VAL A CA 1
ATOM 1245 C C . VAL A 1 155 ? -14.564 -8.499 9.805 1.00 86.62 155 VAL A C 1
ATOM 1247 O O . VAL A 1 155 ? -14.406 -8.941 10.942 1.00 86.62 155 VAL A O 1
ATOM 1250 N N . ALA A 1 156 ? -15.765 -8.144 9.344 1.00 90.56 156 ALA A N 1
ATOM 1251 C CA . ALA A 1 156 ? -16.998 -8.249 10.119 1.00 90.56 156 ALA A CA 1
ATOM 1252 C C . ALA A 1 156 ? -17.323 -9.699 10.492 1.00 90.56 156 ALA A C 1
ATOM 1254 O O . ALA A 1 156 ? -17.622 -9.979 11.655 1.00 90.56 156 ALA A O 1
ATOM 1255 N N . ALA A 1 157 ? -17.194 -10.640 9.553 1.00 91.12 157 ALA A N 1
ATOM 1256 C CA . ALA A 1 157 ? -17.401 -12.061 9.811 1.00 91.12 157 ALA A CA 1
ATOM 1257 C C . ALA A 1 157 ? -16.411 -12.586 10.863 1.00 91.12 157 ALA A C 1
ATOM 1259 O O . ALA A 1 157 ? -16.816 -13.232 11.834 1.00 91.12 157 ALA A O 1
ATOM 1260 N N . TYR A 1 158 ? -15.125 -12.250 10.731 1.00 89.38 158 TYR A N 1
ATOM 1261 C CA . TYR A 1 158 ? -14.107 -12.621 11.713 1.00 89.38 158 TYR A CA 1
ATOM 1262 C C . TYR A 1 158 ? -14.371 -11.998 13.091 1.00 89.38 158 TYR A C 1
ATOM 1264 O O . TYR A 1 158 ? -14.383 -12.712 14.096 1.00 89.38 158 TYR A O 1
ATOM 1272 N N . ALA A 1 159 ? -14.627 -10.688 13.147 1.00 90.94 159 ALA A N 1
ATOM 1273 C CA . ALA A 1 159 ? -14.920 -9.974 14.385 1.00 90.94 159 ALA A CA 1
ATOM 1274 C C . ALA A 1 159 ? -16.172 -10.541 15.065 1.00 90.94 159 ALA A C 1
ATOM 1276 O O . ALA A 1 159 ? -16.134 -10.821 16.255 1.00 90.94 159 ALA A O 1
ATOM 1277 N N . SER A 1 160 ? -17.243 -10.829 14.320 1.00 92.56 160 SER A N 1
ATOM 1278 C CA . SER A 1 160 ? -18.469 -11.407 14.889 1.00 92.56 160 SER A CA 1
ATOM 1279 C C . SER A 1 160 ? -18.235 -12.748 15.591 1.00 92.56 160 SER A C 1
ATOM 1281 O O . SER A 1 160 ? -18.861 -13.033 16.611 1.00 92.56 160 SER A O 1
ATOM 1283 N N . LYS A 1 161 ? -17.304 -13.556 15.069 1.00 92.94 161 LYS A N 1
ATOM 1284 C CA . LYS A 1 161 ? -16.988 -14.886 15.590 1.00 92.94 161 LYS A CA 1
ATOM 1285 C C . LYS A 1 161 ? -15.992 -14.849 16.746 1.00 92.94 161 LYS A C 1
ATOM 1287 O O . LYS A 1 161 ? -16.122 -15.640 17.677 1.00 92.94 161 LYS A O 1
ATOM 1292 N N . CYS A 1 162 ? -14.980 -13.991 16.657 1.00 91.31 162 CYS A N 1
ATOM 1293 C CA . CYS A 1 162 ? -13.822 -14.022 17.552 1.00 91.31 162 CYS A CA 1
ATOM 1294 C C . CYS A 1 162 ? -13.817 -12.886 18.587 1.00 91.31 162 CYS A C 1
ATOM 1296 O O . CYS A 1 162 ? -13.305 -13.089 19.683 1.00 91.31 162 CYS A O 1
ATOM 1298 N N . TYR A 1 163 ? -14.376 -11.721 18.243 1.00 89.62 163 TYR A N 1
ATOM 1299 C CA . TYR A 1 163 ? -14.323 -10.474 19.021 1.00 89.62 163 TYR A CA 1
ATOM 1300 C C . TYR A 1 163 ? -15.609 -9.638 18.827 1.00 89.62 163 TYR A C 1
ATOM 1302 O O . TYR A 1 163 ? -15.557 -8.536 18.268 1.00 89.62 163 TYR A O 1
ATOM 1310 N N . PRO A 1 164 ? -16.794 -10.158 19.201 1.00 91.19 164 PRO A N 1
ATOM 1311 C CA . PRO A 1 164 ? -18.083 -9.531 18.889 1.00 91.19 164 PRO A CA 1
ATOM 1312 C C . PRO A 1 164 ? -18.239 -8.119 19.472 1.00 91.19 164 PRO A C 1
ATOM 1314 O O . PRO A 1 164 ? -18.975 -7.301 18.922 1.00 91.19 164 PRO A O 1
ATOM 1317 N N . GLU A 1 165 ? -17.523 -7.805 20.551 1.00 88.50 165 GLU A N 1
ATOM 1318 C CA . GLU A 1 165 ? -17.442 -6.471 21.144 1.00 88.50 165 GLU A CA 1
ATOM 1319 C C . GLU A 1 165 ? -16.860 -5.413 20.193 1.00 88.50 165 GLU A C 1
ATOM 1321 O O . GLU A 1 165 ? -17.144 -4.225 20.346 1.00 88.50 165 GLU A O 1
ATOM 1326 N N . LEU A 1 166 ? -16.079 -5.827 19.189 1.00 87.31 166 LEU A N 1
ATOM 1327 C CA . LEU A 1 166 ? -15.503 -4.921 18.200 1.00 87.31 166 LEU A CA 1
ATOM 1328 C C . LEU A 1 166 ? -16.502 -4.513 17.114 1.00 87.31 166 LEU A C 1
ATOM 1330 O O . LEU A 1 166 ? -16.261 -3.519 16.439 1.00 87.31 166 LEU A O 1
ATOM 1334 N N . LEU A 1 167 ? -17.630 -5.213 16.946 1.00 88.81 167 LEU A N 1
ATOM 1335 C CA . LEU A 1 167 ? -18.574 -4.916 15.861 1.00 88.81 167 LEU A CA 1
ATOM 1336 C C . LEU A 1 167 ? -19.127 -3.488 15.929 1.00 88.81 167 LEU A C 1
ATOM 1338 O O . LEU A 1 167 ? -19.175 -2.810 14.907 1.00 88.81 167 LEU A O 1
ATOM 1342 N N . ASP A 1 168 ? -19.511 -3.024 17.121 1.00 88.38 168 ASP A N 1
ATOM 1343 C CA . ASP A 1 168 ? -19.991 -1.650 17.322 1.00 88.38 168 ASP A CA 1
ATOM 1344 C C . ASP A 1 168 ? -18.847 -0.639 17.287 1.00 88.38 168 ASP A C 1
ATOM 1346 O O . ASP A 1 168 ? -18.962 0.429 16.693 1.00 88.38 168 ASP A O 1
ATOM 1350 N N . ALA A 1 169 ? -17.718 -0.983 17.913 1.00 85.19 169 ALA A N 1
ATOM 1351 C CA . ALA A 1 169 ? -16.566 -0.091 18.011 1.00 85.19 169 ALA A CA 1
ATOM 1352 C C . ALA A 1 169 ? -15.938 0.227 16.643 1.00 85.19 169 ALA A C 1
ATOM 1354 O O . ALA A 1 169 ? -15.267 1.253 16.493 1.00 85.19 169 ALA A O 1
ATOM 1355 N N . LEU A 1 170 ? -16.133 -0.667 15.674 1.00 83.38 170 LEU A N 1
ATOM 1356 C CA . LEU A 1 170 ? -15.573 -0.613 14.330 1.00 83.38 170 LEU A CA 1
ATOM 1357 C C . LEU A 1 170 ? -16.626 -0.353 13.239 1.00 83.38 170 LEU A C 1
ATOM 1359 O O . LEU A 1 170 ? -16.264 -0.350 12.069 1.00 83.38 170 LEU A O 1
ATOM 1363 N N . ASP A 1 171 ? -17.894 -0.141 13.612 1.00 88.88 171 ASP A N 1
ATOM 1364 C CA . ASP A 1 171 ? -19.022 0.058 12.686 1.00 88.88 171 ASP A CA 1
ATOM 1365 C C . ASP A 1 171 ? -19.183 -1.072 11.643 1.00 88.88 171 ASP A C 1
ATOM 1367 O O . ASP A 1 171 ? -19.426 -0.860 10.458 1.00 88.88 171 ASP A O 1
ATOM 1371 N N . LEU A 1 172 ? -19.021 -2.322 12.089 1.00 89.81 172 LEU A N 1
ATOM 1372 C CA . LEU A 1 172 ? -19.006 -3.504 11.218 1.00 89.81 172 LEU A CA 1
ATOM 1373 C C . LEU A 1 172 ? -20.362 -4.211 11.105 1.00 89.81 172 LEU A C 1
ATOM 1375 O O . LEU A 1 172 ? -20.493 -5.149 10.320 1.00 89.81 172 LEU A O 1
ATOM 1379 N N . ARG A 1 173 ? -21.384 -3.803 11.873 1.00 89.69 173 ARG A N 1
ATOM 1380 C CA . ARG A 1 173 ? -22.676 -4.519 11.920 1.00 89.69 173 ARG A CA 1
ATOM 1381 C C . ARG A 1 173 ? -23.353 -4.631 10.557 1.00 89.69 173 ARG A C 1
ATOM 1383 O O . ARG A 1 173 ? -23.906 -5.685 10.258 1.00 89.69 173 ARG A O 1
ATOM 1390 N N . GLY A 1 174 ? -23.272 -3.581 9.739 1.00 89.44 174 GLY A N 1
ATOM 1391 C CA . GLY A 1 174 ? -23.860 -3.564 8.396 1.00 89.44 174 GLY A CA 1
ATOM 1392 C C . GLY A 1 174 ? -23.269 -4.605 7.440 1.00 89.44 174 GLY A C 1
ATOM 1393 O O . GLY A 1 174 ? -23.903 -4.940 6.448 1.00 89.44 174 GLY A O 1
ATOM 1394 N N . TYR A 1 175 ? -22.096 -5.159 7.759 1.00 87.81 175 TYR A N 1
ATOM 1395 C CA . TYR A 1 175 ? -21.359 -6.087 6.899 1.00 87.81 175 TYR A CA 1
ATOM 1396 C C . TYR A 1 175 ? -21.463 -7.555 7.347 1.00 87.81 175 TYR A C 1
ATOM 1398 O O . TYR A 1 175 ? -20.874 -8.429 6.717 1.00 87.81 175 TYR A O 1
ATOM 1406 N N . VAL A 1 176 ? -22.201 -7.854 8.427 1.00 82.88 176 VAL A N 1
ATOM 1407 C CA . VAL A 1 176 ? -22.364 -9.228 8.949 1.00 82.88 176 VAL A CA 1
ATOM 1408 C C . VAL A 1 176 ? -23.444 -10.014 8.188 1.00 82.88 176 VAL A C 1
ATOM 1410 O O . VAL A 1 176 ? -23.333 -11.230 8.054 1.00 82.88 176 VAL A O 1
ATOM 1413 N N . GLU A 1 177 ? -24.482 -9.343 7.678 1.00 67.19 177 GLU A N 1
ATOM 1414 C CA . GLU A 1 177 ? -25.674 -9.995 7.100 1.00 67.19 177 GLU A CA 1
ATOM 1415 C C . GLU A 1 177 ? -25.580 -10.284 5.590 1.00 67.19 177 GLU A C 1
ATOM 1417 O O . GLU A 1 177 ? -26.400 -11.029 5.061 1.00 67.19 177 GLU A O 1
ATOM 1422 N N . GLU A 1 178 ? -24.577 -9.754 4.887 1.00 56.47 178 GLU A N 1
ATOM 1423 C CA . GLU A 1 178 ? -24.424 -9.945 3.433 1.00 56.47 178 GLU A CA 1
ATOM 1424 C C . GLU A 1 178 ? -23.584 -11.179 3.038 1.00 56.47 178 GLU A C 1
ATOM 1426 O O . GLU A 1 178 ? -23.394 -11.433 1.852 1.00 56.47 178 GLU A O 1
ATOM 1431 N N . GLY A 1 179 ? -23.072 -11.949 4.006 1.00 46.31 179 GLY A N 1
ATOM 1432 C CA . GLY A 1 179 ? -22.177 -13.097 3.781 1.00 46.31 179 GLY A CA 1
ATOM 1433 C C . GLY A 1 179 ? -22.830 -14.486 3.865 1.00 46.31 179 GLY A C 1
ATOM 1434 O O . GLY A 1 179 ? -22.125 -15.450 4.169 1.00 46.31 179 GLY A O 1
ATOM 1435 N N . GLY A 1 180 ? -24.155 -14.580 3.685 1.00 39.34 180 GLY A N 1
ATOM 1436 C CA . GLY A 1 180 ? -24.935 -15.829 3.732 1.00 39.34 180 GLY A CA 1
ATOM 1437 C C . GLY A 1 180 ? -25.169 -16.471 2.371 1.00 39.34 180 GLY A C 1
ATOM 1438 O O . GLY A 1 180 ? -25.617 -15.745 1.458 1.00 39.34 180 GLY A O 1
#

Radius of gyration: 18.76 Å; chains: 1; bounding box: 48×32×45 Å

Sequence (180 aa):
MTILAKLFSIPGTEKENLDGLQEEATKHLSKFRNDIAKDPDTFHEFILFRELESAIGLSMEDWFKAYTEGDAKIMKIADEKVPLEKAEPSIKWFGLEGIGFGSSFPELTEKMYKNSYEDIDMDVWAKHRAHGLVIPEEPTPISLEEQEKIVLQIVAAYASKCYPELLDALDLRGYVEEGG

Foldseek 3Di:
DDPVLVVPDDPPCSVVLLVVLLVVLVVLQVVVCVQVVDGDQAPCLSLVQVVCCVPPVDGSVVLVVCVVVVPVVSVVSVPDDDDCVVCVVVVVSSVSNCSNNCVNPVPSVQSNLCVPQVVPDLVVVVVVVVVPPPDDNDHDRDHPVRVVLVVLLVVLCCCVVPPVVCCVVVVSPVNPPPPD

Secondary structure (DSSP, 8-state):
--HHHHHTS-TT-HHHHHHHHHHHHHHHHHHHHHHHSS--SSHHHHHHHHHHHHHH---HHHHHHHHHTT-HHHHHHHTPPPPHHHHHHHHHHHHHHHHHHHHH-HHHHHHHHIIIIIS--HHHHHHHHHTT----SS-----HHHHHHHHHHHHHHHHHHH-TTHHHHTT-GGGSTT--

pLDDT: mean 80.3, std 10.7, range [39.34, 94.94]